Protein AF-A0A9E4AUZ5-F1 (afdb_monomer_lite)

Sequence (62 aa):
MEQFVRVRIVQGNGMDLSLFQFDYDLTFAVFFMNADKTIYGRFGTRAEYENAAKDISIEGFK

pLDDT: mean 76.69, std 13.64, range [49.47, 94.5]

Secondary structure (DSSP, 8-state):
-TTS--------TT--GGGS---TT-S--EEEE-TTS-EEEEE-----GGGGGGSS-GGGG-

Foldseek 3Di:
DVVDDDDDDPDQPPPDPVLDPDDPVFPDKDFDADPVSHTPDMATDPDPPVCRCVVPPCVVVD

Structure (mmCIF, N/CA/C/O backbone):
data_AF-A0A9E4AUZ5-F1
#
_entry.id   AF-A0A9E4AUZ5-F1
#
loop_
_atom_site.group_PDB
_atom_site.id
_atom_site.type_symbol
_atom_site.label_atom_id
_atom_site.label_alt_id
_atom_site.label_comp_id
_atom_site.label_asym_id
_atom_site.label_entity_id
_atom_site.label_seq_id
_atom_site.pdbx_PDB_ins_code
_atom_site.Cartn_x
_atom_site.Cartn_y
_atom_site.Cartn_z
_atom_site.occupancy
_atom_site.B_iso_or_equiv
_atom_site.auth_seq_id
_atom_site.auth_comp_id
_atom_site.auth_asym_id
_atom_site.auth_atom_id
_atom_site.pdbx_PDB_model_num
ATOM 1 N N . MET A 1 1 ? -3.728 6.756 17.858 1.00 58.16 1 MET A N 1
ATOM 2 C CA . MET A 1 1 ? -3.197 5.371 17.766 1.00 58.16 1 MET A CA 1
ATOM 3 C C . MET A 1 1 ? -3.907 4.364 18.669 1.00 58.16 1 MET A C 1
ATOM 5 O O . MET A 1 1 ? -4.088 3.247 18.217 1.00 58.16 1 MET A O 1
ATOM 9 N N . GLU A 1 2 ? -4.364 4.728 19.873 1.00 78.25 2 GLU A N 1
ATOM 10 C CA . GLU A 1 2 ? -5.134 3.826 20.769 1.00 78.25 2 GLU A CA 1
ATOM 11 C C . GLU A 1 2 ? -6.451 3.284 20.161 1.00 78.25 2 GLU A C 1
ATOM 13 O O . GLU A 1 2 ? -7.023 2.324 20.657 1.0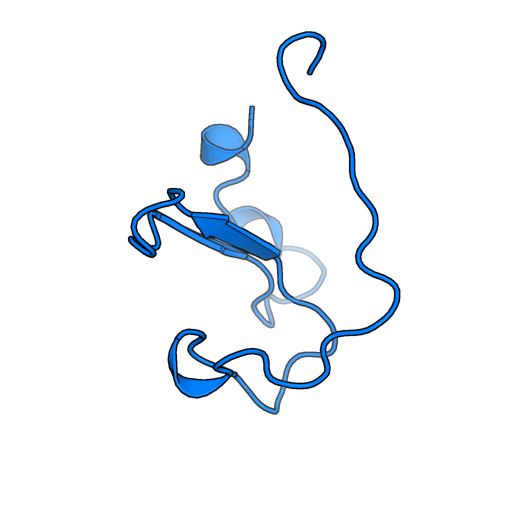0 78.25 2 GLU A O 1
ATOM 18 N N . GLN A 1 3 ? -6.937 3.891 19.072 1.00 83.31 3 GLN A N 1
ATOM 19 C CA . GLN A 1 3 ? -8.170 3.506 18.375 1.00 83.31 3 GLN A CA 1
ATOM 20 C C . GLN A 1 3 ? -7.972 2.389 17.336 1.00 83.31 3 GLN A C 1
ATOM 22 O O . GLN A 1 3 ? -8.949 1.845 16.828 1.00 83.31 3 GLN A O 1
ATOM 27 N N . PHE A 1 4 ? -6.723 2.057 16.994 1.00 82.12 4 PHE A N 1
ATOM 28 C CA . PHE A 1 4 ? -6.404 1.106 15.931 1.00 82.12 4 PHE A CA 1
ATOM 29 C C . PHE A 1 4 ? -5.654 -0.106 16.479 1.00 82.12 4 PHE A C 1
ATOM 31 O O . PHE A 1 4 ? -4.728 0.017 17.283 1.00 82.12 4 PHE A O 1
ATOM 38 N N . VAL A 1 5 ? -6.011 -1.293 15.986 1.00 87.56 5 VAL A N 1
ATOM 39 C CA . VAL A 1 5 ? -5.291 -2.532 16.298 1.00 87.56 5 VAL A CA 1
ATOM 40 C C . VAL A 1 5 ? -4.135 -2.695 15.317 1.00 87.56 5 VAL A C 1
ATOM 42 O O . VAL A 1 5 ? -4.334 -2.799 14.109 1.00 87.56 5 VAL A O 1
ATOM 45 N N . ARG A 1 6 ? -2.906 -2.735 15.840 1.00 88.56 6 ARG A N 1
ATOM 46 C CA . ARG A 1 6 ? -1.705 -2.989 15.035 1.00 88.56 6 ARG A CA 1
ATOM 47 C C . ARG A 1 6 ? -1.601 -4.477 14.737 1.00 88.56 6 ARG A C 1
ATOM 49 O O . ARG A 1 6 ? -1.472 -5.284 15.654 1.00 88.56 6 ARG A O 1
ATOM 56 N N . VAL A 1 7 ? -1.610 -4.823 13.457 1.00 89.81 7 VAL A N 1
ATOM 57 C CA . VAL A 1 7 ? -1.473 -6.202 12.985 1.00 89.81 7 VAL A CA 1
ATOM 58 C C . 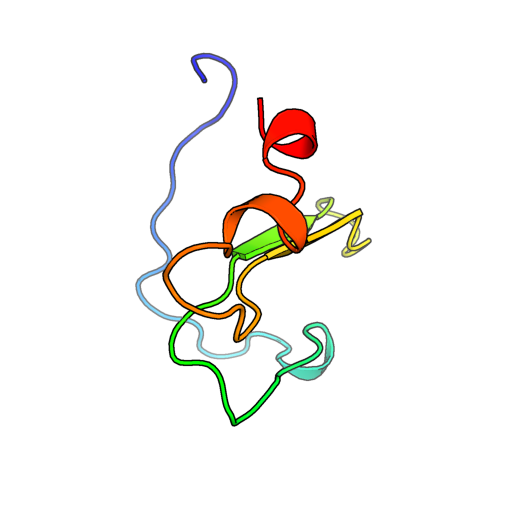VAL A 1 7 ? -0.254 -6.335 12.080 1.00 89.81 7 VAL A C 1
ATOM 60 O O . VAL A 1 7 ? 0.113 -5.399 11.371 1.00 89.81 7 VAL A O 1
ATOM 63 N N . ARG A 1 8 ? 0.378 -7.511 12.098 1.00 92.88 8 ARG A N 1
ATOM 64 C CA . ARG A 1 8 ? 1.441 -7.879 11.159 1.00 92.88 8 ARG A CA 1
ATOM 65 C C . ARG A 1 8 ? 0.956 -9.037 10.302 1.00 92.88 8 ARG A C 1
ATOM 67 O O . ARG A 1 8 ? 0.687 -10.115 10.822 1.00 92.88 8 ARG A O 1
ATOM 74 N N . ILE A 1 9 ? 0.909 -8.825 8.993 1.00 89.50 9 ILE A N 1
ATOM 75 C CA . ILE A 1 9 ? 0.658 -9.890 8.023 1.00 89.50 9 ILE A CA 1
ATOM 76 C C . ILE A 1 9 ? 2.006 -10.534 7.697 1.00 89.50 9 ILE A C 1
ATOM 78 O O . ILE A 1 9 ? 2.886 -9.898 7.124 1.00 89.50 9 ILE A O 1
ATOM 82 N N . VAL A 1 10 ? 2.198 -11.779 8.130 1.00 94.06 10 VAL A N 1
ATOM 83 C CA . VAL A 1 10 ? 3.453 -12.524 7.915 1.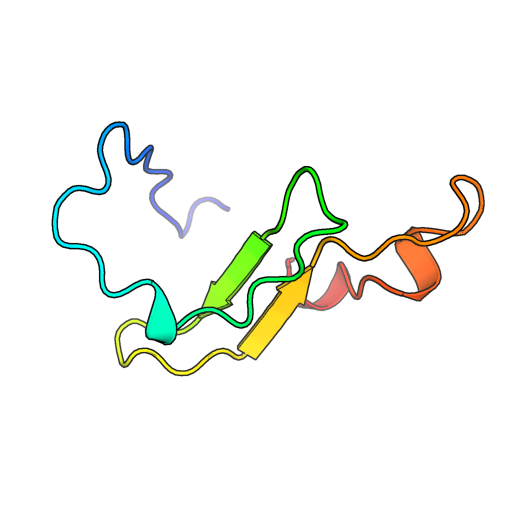00 94.06 10 VAL A CA 1
ATOM 84 C C . VAL A 1 10 ? 3.460 -13.312 6.603 1.00 94.06 10 VAL A C 1
ATOM 86 O O . VAL A 1 10 ? 4.529 -13.662 6.114 1.00 94.06 10 VAL A O 1
ATOM 89 N N . GLN A 1 11 ? 2.284 -13.575 6.024 1.00 93.19 11 GLN A N 1
ATOM 90 C CA . GLN A 1 11 ? 2.109 -14.271 4.748 1.00 93.19 11 GLN A CA 1
ATOM 91 C C . GLN A 1 11 ? 0.976 -13.619 3.949 1.00 93.19 11 GLN A C 1
ATOM 93 O O . GLN A 1 11 ? -0.089 -13.361 4.501 1.00 93.19 11 GLN A O 1
ATOM 98 N N . GLY A 1 12 ? 1.206 -13.383 2.655 1.00 88.44 12 GLY A N 1
ATOM 99 C CA . GLY A 1 12 ? 0.251 -12.750 1.734 1.00 88.44 12 GLY A CA 1
ATOM 100 C C . GLY A 1 12 ? -0.258 -13.676 0.626 1.00 88.44 12 GLY A C 1
ATOM 101 O O . GLY A 1 12 ? -0.629 -13.205 -0.445 1.00 88.44 12 GLY A O 1
ATOM 102 N N . ASN A 1 13 ? -0.222 -14.996 0.835 1.00 93.38 13 ASN A N 1
ATOM 103 C CA . ASN A 1 13 ? -0.654 -15.962 -0.179 1.00 93.38 13 ASN A CA 1
ATOM 104 C C . ASN A 1 13 ? -2.126 -15.729 -0.551 1.00 93.38 13 ASN A C 1
ATOM 106 O O . ASN A 1 13 ? -2.986 -15.690 0.326 1.00 93.38 13 ASN A O 1
ATOM 110 N N . GLY A 1 14 ? -2.408 -15.592 -1.848 1.00 91.19 14 GLY A N 1
ATOM 111 C CA . GLY A 1 14 ? -3.762 -15.349 -2.353 1.00 91.19 14 GLY A CA 1
ATOM 112 C C . GLY A 1 14 ? -4.254 -13.902 -2.228 1.00 91.19 14 GLY A C 1
ATOM 113 O O . GLY A 1 14 ? -5.413 -13.643 -2.541 1.00 91.19 14 GLY A O 1
ATOM 114 N N . MET A 1 15 ? -3.409 -12.956 -1.799 1.00 89.94 15 MET A N 1
ATOM 115 C CA . MET A 1 15 ? -3.742 -11.533 -1.887 1.00 89.94 15 MET A CA 1
ATOM 116 C C . MET A 1 15 ? -3.831 -11.092 -3.349 1.00 89.94 15 MET A C 1
ATOM 118 O O . MET A 1 15 ? -2.962 -11.408 -4.161 1.00 89.94 15 MET A O 1
ATOM 122 N N . ASP A 1 16 ? -4.862 -10.313 -3.664 1.00 90.75 16 ASP A N 1
ATOM 123 C CA . ASP A 1 16 ? -4.980 -9.656 -4.959 1.00 90.75 16 ASP A CA 1
ATOM 124 C C . ASP A 1 16 ? -4.019 -8.463 -5.025 1.00 90.75 16 ASP A C 1
ATOM 126 O O . ASP A 1 16 ? -4.302 -7.376 -4.520 1.00 90.75 16 ASP A O 1
ATOM 130 N N . LEU A 1 17 ? -2.851 -8.683 -5.628 1.00 87.12 17 LEU A N 1
ATOM 131 C CA . LEU A 1 17 ? -1.838 -7.642 -5.784 1.00 87.12 17 LEU A CA 1
ATOM 132 C C . LEU A 1 17 ? -2.213 -6.604 -6.846 1.00 87.12 17 LEU A C 1
ATOM 134 O O . LEU A 1 17 ? -1.637 -5.519 -6.831 1.00 87.12 17 LEU A O 1
ATOM 138 N N . SER A 1 18 ? -3.181 -6.894 -7.726 1.00 89.00 18 SER A N 1
ATOM 139 C CA . SER A 1 18 ? -3.631 -5.942 -8.752 1.00 89.00 18 SER A CA 1
ATOM 140 C C . SER A 1 18 ? -4.348 -4.729 -8.156 1.00 89.00 18 SER A C 1
ATOM 142 O O . SER A 1 18 ? -4.432 -3.684 -8.797 1.00 89.00 18 SER A O 1
ATOM 144 N N . LEU A 1 19 ? -4.793 -4.841 -6.899 1.00 88.94 19 LEU A N 1
ATOM 145 C CA . LEU A 1 19 ? -5.359 -3.737 -6.135 1.00 88.94 19 LEU A CA 1
ATOM 146 C C . LEU A 1 19 ? -4.340 -2.618 -5.874 1.00 88.94 19 LEU A C 1
ATOM 148 O O . LEU A 1 19 ? -4.716 -1.452 -5.767 1.00 88.94 19 LEU A O 1
ATOM 152 N N . PHE A 1 20 ? -3.057 -2.957 -5.746 1.00 86.50 20 PHE A N 1
ATOM 153 C CA . PHE A 1 20 ? -2.016 -1.997 -5.408 1.00 86.50 20 PHE A CA 1
ATOM 154 C C . PHE A 1 20 ? -1.304 -1.525 -6.670 1.00 86.50 20 PHE A C 1
ATOM 156 O O . PHE A 1 20 ? -0.789 -2.323 -7.452 1.00 86.50 20 PHE A O 1
ATOM 163 N N . GLN A 1 21 ? -1.197 -0.207 -6.837 1.00 78.38 21 GLN A N 1
ATOM 164 C CA . GLN A 1 21 ? -0.350 0.361 -7.877 1.00 78.38 21 GLN A CA 1
ATOM 165 C C . GLN A 1 21 ? 1.118 0.218 -7.463 1.00 78.38 21 GLN A C 1
ATOM 167 O O . GLN A 1 21 ? 1.683 1.091 -6.791 1.00 78.38 21 GLN A O 1
ATOM 172 N N . PHE A 1 22 ? 1.707 -0.919 -7.828 1.00 72.50 22 PHE A N 1
ATOM 173 C CA . PHE A 1 22 ? 3.109 -1.212 -7.581 1.00 72.50 22 PHE A CA 1
ATOM 174 C C . PHE A 1 22 ? 4.009 -0.360 -8.467 1.00 72.50 22 PHE A C 1
ATOM 176 O O . PHE A 1 22 ? 3.797 -0.225 -9.670 1.00 72.50 22 PHE A O 1
ATOM 183 N N . ASP A 1 23 ? 5.029 0.198 -7.832 1.00 72.56 23 ASP A N 1
ATOM 184 C CA . ASP A 1 23 ? 6.152 0.838 -8.489 1.00 72.56 23 ASP A CA 1
ATOM 185 C C . ASP A 1 23 ? 7.378 -0.039 -8.224 1.00 72.56 23 ASP A C 1
ATOM 187 O O . ASP A 1 23 ? 7.729 -0.307 -7.072 1.00 72.56 23 ASP A O 1
ATOM 191 N N . TYR A 1 24 ? 7.976 -0.549 -9.299 1.00 72.38 24 TYR A N 1
ATOM 192 C CA . TYR A 1 24 ? 9.102 -1.478 -9.228 1.00 72.38 24 TYR A CA 1
ATOM 193 C C . TYR A 1 24 ? 10.398 -0.805 -8.762 1.00 72.38 24 TYR A C 1
ATOM 195 O O . TYR A 1 24 ? 11.346 -1.503 -8.404 1.00 72.38 24 TYR A O 1
ATOM 203 N N . ASP A 1 25 ? 10.442 0.528 -8.722 1.00 73.38 25 ASP A N 1
ATOM 204 C CA . ASP A 1 25 ? 11.599 1.295 -8.268 1.00 73.38 25 ASP A CA 1
ATOM 205 C C . ASP A 1 25 ? 11.601 1.578 -6.755 1.00 73.38 25 ASP A C 1
ATOM 207 O O . ASP A 1 25 ? 12.507 2.255 -6.250 1.00 73.38 25 ASP A O 1
ATOM 211 N N . LEU A 1 26 ? 10.631 1.043 -6.010 1.00 70.56 26 LEU A N 1
ATOM 212 C CA . LEU A 1 26 ? 10.468 1.275 -4.577 1.00 70.56 26 LEU A CA 1
ATOM 213 C C . LEU A 1 26 ? 10.762 0.049 -3.719 1.00 70.56 26 LEU A C 1
ATOM 215 O O . LEU A 1 26 ? 10.263 -1.048 -3.945 1.00 70.56 26 LEU A O 1
ATOM 219 N N . THR A 1 27 ? 11.533 0.274 -2.655 1.00 73.38 27 THR A N 1
ATOM 220 C CA . THR A 1 27 ? 11.879 -0.753 -1.663 1.00 73.38 27 THR A CA 1
ATOM 221 C C . THR A 1 27 ? 10.797 -0.928 -0.594 1.00 73.38 27 THR A C 1
ATOM 223 O O . THR A 1 27 ? 10.768 -1.952 0.087 1.00 73.38 27 THR A O 1
ATOM 226 N N . PHE A 1 28 ? 9.928 0.072 -0.406 1.00 78.12 28 PHE A N 1
ATOM 227 C CA . PHE A 1 28 ? 8.876 0.068 0.610 1.00 78.12 28 PHE A CA 1
ATOM 228 C C . PHE A 1 28 ? 7.751 1.051 0.262 1.00 78.12 28 PHE A C 1
ATOM 230 O O . PHE A 1 28 ? 8.022 2.166 -0.181 1.00 78.12 28 PHE A O 1
ATOM 237 N N . ALA A 1 29 ? 6.503 0.652 0.519 1.00 80.38 29 ALA A N 1
ATOM 238 C CA . ALA A 1 29 ? 5.327 1.498 0.359 1.00 80.38 29 ALA A CA 1
ATOM 239 C C . ALA A 1 29 ? 4.314 1.273 1.492 1.00 80.38 29 ALA A C 1
ATOM 241 O O . ALA A 1 29 ? 4.201 0.173 2.036 1.00 80.38 29 ALA A O 1
ATOM 242 N N . VAL A 1 30 ? 3.550 2.316 1.816 1.00 83.88 30 VAL A N 1
ATOM 243 C CA . VAL A 1 30 ? 2.427 2.286 2.764 1.00 83.88 30 VAL A CA 1
ATOM 244 C C . VAL A 1 30 ? 1.169 2.740 2.038 1.00 83.88 30 VAL A C 1
ATOM 246 O O . VAL A 1 30 ? 1.196 3.730 1.310 1.00 83.88 30 VAL A O 1
ATOM 249 N N . PHE A 1 31 ? 0.059 2.046 2.264 1.00 85.44 31 PHE A N 1
ATOM 250 C CA . PHE A 1 31 ? -1.243 2.403 1.710 1.00 85.44 31 PHE A CA 1
ATOM 251 C C . PHE A 1 31 ? -2.198 2.742 2.848 1.00 85.44 31 PHE A C 1
ATOM 253 O O . PHE A 1 31 ? -2.314 1.977 3.807 1.00 85.44 31 PHE A O 1
ATOM 260 N N . PHE A 1 32 ? -2.890 3.874 2.733 1.00 86.25 32 PHE A N 1
ATOM 261 C CA . PHE A 1 32 ? -4.049 4.164 3.567 1.00 86.25 32 PHE A CA 1
ATOM 262 C C . PHE A 1 32 ? -5.299 3.825 2.766 1.00 86.25 32 PHE A C 1
ATOM 264 O O . PHE A 1 32 ? -5.499 4.347 1.669 1.00 86.25 32 PHE A O 1
ATOM 271 N N . MET A 1 33 ? -6.104 2.900 3.277 1.00 88.56 33 MET A N 1
ATOM 272 C CA . MET A 1 33 ? -7.228 2.332 2.541 1.00 88.56 33 MET A CA 1
ATOM 273 C C . MET A 1 33 ? -8.376 1.958 3.473 1.00 88.56 33 MET A C 1
ATOM 275 O O . MET A 1 33 ? -8.176 1.725 4.667 1.00 88.56 33 MET A O 1
ATOM 279 N N . ASN A 1 34 ? -9.572 1.868 2.906 1.00 90.38 34 ASN A N 1
ATOM 280 C CA . ASN A 1 34 ? -10.755 1.344 3.573 1.00 90.38 34 ASN A CA 1
ATOM 281 C C . ASN A 1 34 ? -10.856 -0.184 3.395 1.00 90.38 34 ASN A C 1
ATOM 283 O O . ASN A 1 34 ? -10.257 -0.770 2.489 1.00 90.38 34 ASN A O 1
ATOM 287 N N . ALA A 1 35 ? -11.652 -0.836 4.243 1.00 90.12 35 ALA A N 1
ATOM 288 C CA . ALA A 1 35 ? -11.977 -2.255 4.139 1.00 90.12 35 ALA A CA 1
ATOM 289 C C . ALA A 1 35 ? -12.708 -2.614 2.829 1.00 90.12 35 ALA A C 1
ATOM 291 O O . ALA A 1 35 ? -12.609 -3.751 2.370 1.00 90.12 35 ALA A O 1
ATOM 292 N N . ASP A 1 36 ? -13.392 -1.652 2.198 1.00 94.50 36 ASP A N 1
ATOM 293 C CA . ASP A 1 36 ? -14.034 -1.821 0.884 1.00 94.50 36 ASP A CA 1
ATOM 294 C C . ASP A 1 36 ? -13.060 -1.784 -0.312 1.00 94.50 36 ASP A C 1
ATOM 296 O O . ASP A 1 36 ? -13.495 -1.911 -1.456 1.00 94.50 36 ASP A O 1
ATOM 300 N N . LYS A 1 37 ? -11.749 -1.685 -0.039 1.00 92.12 37 LYS A N 1
ATOM 301 C CA . LYS A 1 37 ? -10.635 -1.599 -1.000 1.00 92.12 37 LYS A CA 1
ATOM 302 C C . LYS A 1 37 ? -10.416 -0.218 -1.623 1.00 92.12 37 LYS A C 1
ATOM 304 O O . LYS A 1 37 ? -9.513 -0.073 -2.445 1.00 92.12 37 LYS A O 1
ATOM 309 N N . THR A 1 38 ? -11.152 0.810 -1.210 1.00 91.69 38 THR A N 1
ATOM 310 C CA . THR A 1 38 ? -10.873 2.191 -1.623 1.00 91.69 38 THR A CA 1
ATOM 311 C C . THR A 1 38 ? -9.522 2.646 -1.075 1.00 91.69 38 THR A C 1
ATOM 313 O O . THR A 1 38 ? -9.302 2.622 0.137 1.00 91.69 38 THR A O 1
ATOM 316 N N . ILE A 1 39 ? -8.617 3.085 -1.955 1.00 88.56 39 ILE A N 1
ATOM 317 C CA . ILE A 1 39 ? -7.311 3.642 -1.577 1.00 88.56 39 ILE A CA 1
ATOM 318 C C . ILE A 1 39 ? -7.450 5.154 -1.386 1.00 88.56 39 ILE A C 1
ATOM 320 O O . ILE A 1 39 ? -7.788 5.876 -2.320 1.00 88.56 39 ILE A O 1
ATOM 324 N N . TYR A 1 40 ? -7.155 5.632 -0.179 1.00 85.50 40 TYR A N 1
ATOM 325 C CA . TYR A 1 40 ? -7.130 7.056 0.159 1.00 85.50 40 TYR A CA 1
ATOM 326 C C . TYR A 1 40 ? -5.775 7.703 -0.120 1.00 85.50 40 TYR A C 1
ATOM 328 O O . TYR A 1 40 ? -5.707 8.893 -0.413 1.00 85.50 40 TYR A O 1
ATOM 336 N N . GLY A 1 41 ? -4.691 6.931 -0.042 1.00 81.12 41 GLY A N 1
ATOM 337 C CA . GLY A 1 41 ? -3.355 7.439 -0.322 1.00 81.12 41 GLY A CA 1
ATOM 338 C C . GLY A 1 41 ? -2.293 6.350 -0.377 1.00 81.12 41 GLY A C 1
ATOM 339 O O . GLY A 1 41 ? -2.462 5.256 0.167 1.00 81.12 41 GLY A O 1
ATOM 340 N N . ARG A 1 42 ? -1.178 6.683 -1.032 1.00 80.94 42 ARG A N 1
ATOM 341 C CA . ARG A 1 42 ? 0.031 5.861 -1.133 1.00 80.94 42 ARG A CA 1
ATOM 342 C C . ARG A 1 42 ? 1.235 6.690 -0.701 1.00 80.94 42 ARG A C 1
ATOM 344 O O . ARG A 1 42 ? 1.401 7.817 -1.158 1.00 80.94 42 ARG A O 1
ATOM 351 N N . PHE A 1 43 ? 2.093 6.098 0.117 1.00 76.12 43 PHE A N 1
ATOM 352 C CA . PHE A 1 43 ? 3.330 6.693 0.612 1.00 76.12 43 PHE A CA 1
ATOM 353 C C . PHE A 1 43 ? 4.514 5.792 0.280 1.00 76.12 43 PHE A C 1
ATOM 355 O O . PHE A 1 43 ? 4.381 4.570 0.276 1.00 76.12 43 PHE A O 1
ATOM 362 N N . GLY A 1 44 ? 5.673 6.399 0.041 1.00 71.94 44 GLY A N 1
ATOM 363 C CA . GLY A 1 44 ? 6.855 5.717 -0.479 1.00 71.94 44 GLY A CA 1
ATOM 364 C C . GLY A 1 44 ? 7.042 6.086 -1.939 1.00 71.94 44 GLY A C 1
ATOM 365 O O . GLY A 1 44 ? 6.702 5.310 -2.811 1.00 71.94 44 GLY A O 1
ATOM 366 N N . THR A 1 45 ? 7.526 7.296 -2.201 1.00 64.19 45 THR A N 1
ATOM 367 C CA . THR A 1 45 ? 8.039 7.713 -3.513 1.00 64.19 45 THR A CA 1
ATOM 368 C C . THR A 1 45 ? 9.546 7.926 -3.394 1.00 64.19 45 THR A C 1
ATOM 370 O O . THR A 1 45 ? 10.045 8.152 -2.286 1.00 64.19 45 THR A O 1
ATOM 373 N N . ARG A 1 46 ? 10.288 7.866 -4.506 1.00 59.75 46 ARG A N 1
ATOM 374 C CA . ARG A 1 46 ? 11.683 8.328 -4.535 1.00 59.75 46 ARG A CA 1
ATOM 375 C C . ARG A 1 46 ? 11.698 9.849 -4.520 1.00 59.75 46 ARG A C 1
ATOM 377 O O . ARG A 1 46 ? 11.825 10.496 -5.552 1.00 59.75 46 ARG A O 1
ATOM 384 N N . ALA A 1 47 ? 11.560 10.413 -3.339 1.00 58.81 47 ALA A N 1
ATOM 385 C CA . ALA A 1 47 ? 11.933 11.790 -3.121 1.00 58.81 47 ALA A CA 1
ATOM 386 C C . ALA A 1 47 ? 13.427 11.847 -2.776 1.00 58.81 47 ALA A C 1
ATOM 388 O O . ALA A 1 47 ? 13.950 10.938 -2.125 1.00 58.81 47 ALA A O 1
ATOM 389 N N . GLU A 1 48 ? 14.126 12.893 -3.224 1.00 57.22 48 GLU A N 1
ATOM 390 C CA . GLU A 1 48 ? 15.496 13.161 -2.774 1.00 57.22 48 GLU A CA 1
ATOM 391 C C . GLU A 1 48 ? 15.527 13.117 -1.244 1.00 57.22 48 GLU A C 1
ATOM 393 O O . GLU A 1 48 ? 14.646 13.687 -0.601 1.00 57.22 48 GLU A O 1
ATOM 398 N N . TYR A 1 49 ? 16.506 12.414 -0.665 1.00 55.91 49 TYR A N 1
ATOM 399 C CA . TYR A 1 49 ? 16.562 12.103 0.770 1.00 55.91 49 TYR A CA 1
ATOM 400 C C . TYR A 1 49 ? 16.340 13.335 1.669 1.00 55.91 49 TYR A C 1
ATOM 402 O O . TYR A 1 49 ? 15.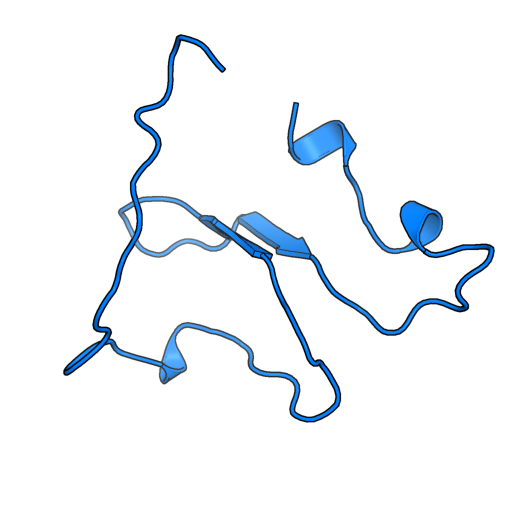696 13.231 2.710 1.00 55.91 49 TYR A O 1
ATOM 410 N N . GLU A 1 50 ? 16.796 14.513 1.234 1.00 62.12 50 GLU A N 1
ATOM 411 C CA . GLU A 1 50 ? 16.626 15.781 1.957 1.00 62.12 50 GLU A CA 1
ATOM 412 C C . GLU A 1 50 ? 15.188 16.323 1.970 1.00 62.12 50 GLU A C 1
ATOM 414 O O . GLU A 1 50 ? 14.830 17.100 2.849 1.00 62.12 50 GLU A O 1
ATOM 419 N N . ASN A 1 51 ? 14.345 15.911 1.024 1.00 59.59 51 ASN A N 1
ATOM 420 C CA . ASN A 1 51 ? 13.039 16.508 0.760 1.00 59.59 51 ASN A CA 1
ATOM 421 C C . ASN A 1 51 ? 11.880 15.501 0.781 1.00 59.59 51 ASN A C 1
ATOM 423 O O . ASN A 1 51 ? 10.785 15.824 0.329 1.00 59.59 51 ASN A O 1
ATOM 427 N N . ALA A 1 52 ? 12.073 14.298 1.324 1.00 59.25 52 ALA A N 1
ATOM 428 C CA . ALA A 1 52 ? 11.077 13.231 1.231 1.00 59.25 52 ALA A CA 1
ATOM 429 C C . ALA A 1 52 ? 9.697 13.547 1.815 1.00 59.25 52 ALA A C 1
ATOM 431 O O . ALA A 1 52 ? 8.686 13.059 1.316 1.00 59.25 52 ALA A O 1
ATOM 432 N N . ALA A 1 53 ? 9.633 14.424 2.813 1.00 61.66 53 ALA A N 1
ATOM 433 C CA . ALA A 1 53 ? 8.376 14.869 3.403 1.00 61.66 53 ALA A CA 1
ATOM 434 C C . ALA A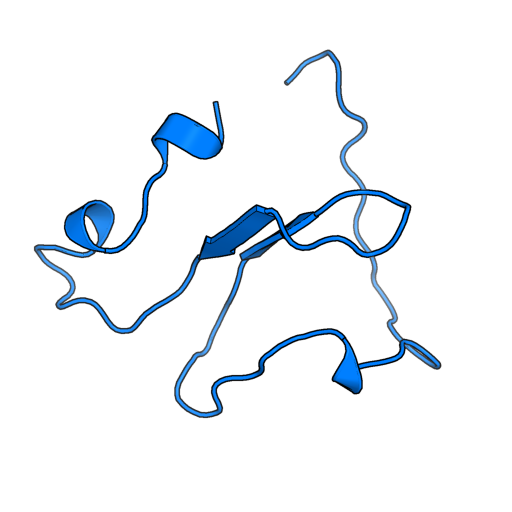 1 53 ? 7.520 15.756 2.472 1.00 61.66 53 ALA A C 1
ATOM 436 O O . ALA A 1 53 ? 6.323 15.875 2.710 1.00 61.66 53 ALA A O 1
ATOM 437 N N . LYS A 1 54 ? 8.082 16.368 1.416 1.00 64.25 54 LYS A N 1
ATOM 438 C CA . LYS A 1 54 ? 7.309 17.225 0.490 1.00 64.25 54 LYS A CA 1
ATOM 439 C C . LYS A 1 54 ? 6.359 16.412 -0.393 1.00 64.25 54 LYS A C 1
ATOM 441 O O . LYS A 1 54 ? 5.273 16.872 -0.724 1.00 64.25 54 LYS A O 1
ATOM 446 N N . ASP A 1 55 ? 6.777 15.197 -0.743 1.00 59.56 55 ASP A N 1
ATOM 447 C CA . ASP A 1 55 ? 6.045 14.300 -1.637 1.00 59.56 55 ASP A CA 1
ATOM 448 C C . ASP A 1 55 ? 5.212 13.268 -0.847 1.00 59.56 55 ASP A C 1
ATOM 450 O O . ASP A 1 55 ? 4.575 12.386 -1.423 1.00 59.56 55 ASP A O 1
ATOM 454 N N . ILE A 1 56 ? 5.225 13.360 0.491 1.00 62.41 56 ILE A N 1
ATOM 455 C CA . ILE A 1 56 ? 4.569 12.441 1.425 1.00 62.41 56 ILE A CA 1
ATOM 456 C C . ILE A 1 56 ? 3.727 13.270 2.405 1.00 62.41 56 ILE A C 1
ATOM 458 O O . ILE A 1 56 ? 4.246 13.851 3.354 1.00 62.41 56 ILE A O 1
ATOM 462 N N . SER A 1 57 ? 2.403 13.292 2.224 1.00 57.53 57 SER A N 1
ATOM 463 C CA . SER A 1 57 ? 1.493 13.954 3.173 1.00 57.53 57 SER A CA 1
ATOM 464 C C . SER A 1 57 ? 1.323 13.125 4.456 1.00 57.53 57 SER A C 1
ATOM 466 O O . SER A 1 57 ? 0.397 12.328 4.590 1.00 57.53 57 SER A O 1
ATOM 468 N N . ILE A 1 58 ? 2.226 13.302 5.424 1.00 59.44 58 ILE A N 1
ATOM 469 C CA . ILE A 1 58 ? 2.150 12.623 6.734 1.00 59.44 58 ILE A CA 1
ATOM 470 C C . ILE A 1 58 ? 0.991 13.173 7.588 1.00 59.44 58 ILE A C 1
ATOM 472 O O . ILE A 1 58 ? 0.515 12.500 8.498 1.00 59.44 58 ILE A O 1
ATOM 476 N N . GLU A 1 59 ? 0.486 14.374 7.292 1.00 59.38 59 GLU A N 1
ATOM 477 C CA . GLU A 1 59 ? -0.686 14.937 7.979 1.00 59.38 59 GLU A CA 1
ATOM 478 C C . GLU A 1 59 ? -1.953 14.103 7.769 1.00 59.38 59 GLU A C 1
ATOM 480 O O . GLU A 1 59 ? -2.758 14.007 8.691 1.00 59.38 59 GLU A O 1
ATOM 485 N N . GLY A 1 60 ? -2.088 13.415 6.629 1.00 50.56 60 GLY A N 1
ATOM 486 C CA . GLY A 1 60 ? -3.169 12.448 6.408 1.00 50.56 60 GLY A CA 1
ATOM 487 C C . GLY A 1 60 ? -3.037 11.147 7.214 1.00 50.56 60 GLY A C 1
ATOM 488 O O . GLY A 1 60 ? -3.940 10.317 7.163 1.00 50.56 60 GLY A O 1
ATOM 489 N N . PHE A 1 61 ? -1.923 10.947 7.930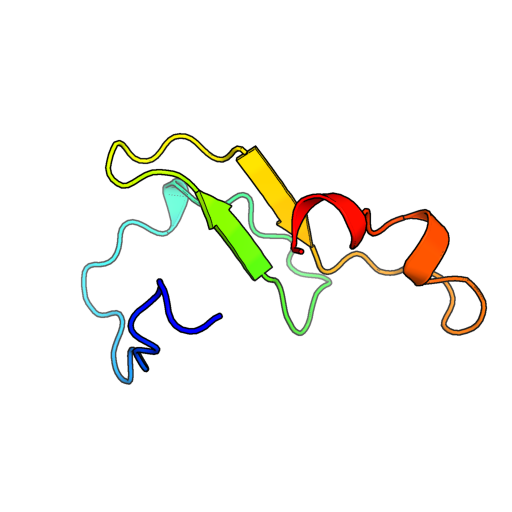 1.00 49.47 61 PHE A N 1
ATOM 490 C CA . PHE A 1 61 ? -1.607 9.735 8.696 1.00 49.47 61 PHE A CA 1
ATOM 491 C C . PHE A 1 61 ? -1.639 9.946 10.227 1.00 49.47 61 PHE A C 1
ATOM 493 O O . PHE A 1 61 ? -1.231 9.053 10.973 1.00 49.47 61 PHE A O 1
ATOM 500 N N . LYS A 1 62 ? -2.073 11.120 10.709 1.00 51.97 62 LYS A N 1
ATOM 501 C CA . LYS A 1 62 ? -2.203 11.425 12.147 1.00 51.97 62 LYS A CA 1
ATOM 502 C C . LYS A 1 62 ? -3.553 11.010 12.726 1.00 51.97 62 LYS A C 1
ATOM 504 O O . LYS A 1 62 ? -4.580 11.257 12.063 1.00 51.97 62 LYS A O 1
#

Radius of gyration: 13.45 Å; chains: 1; bounding box: 31×33×30 Å